Protein AF-A0ABD1TP23-F1 (afdb_monomer)

Foldseek 3Di:
DPPVLVVLLVVLVVVLCCLVDPVNVVLCVVVVCVVVSVVSNVLSVLVNVVSVCVVVDVPDPPSVVVSVVSVVVSVVVVVVVVVVVVVVVVVVVVVVPPVVPPPPD

InterPro domains:
  IPR041118 Disease resistance, N-terminal [PF18052] (11-96)

Radius of gyration: 19.43 Å; Cα contacts (8 Å, |Δi|>4): 35; chains: 1; bounding box: 52×22×59 Å

Structure (mmCIF, N/CA/C/O backbone):
data_AF-A0ABD1TP23-F1
#
_entry.id   AF-A0ABD1TP23-F1
#
loop_
_atom_site.group_PDB
_atom_site.id
_atom_site.type_symbol
_atom_site.label_atom_id
_atom_site.label_alt_id
_atom_site.label_comp_id
_atom_site.label_asym_id
_atom_site.label_entity_id
_atom_site.label_seq_id
_atom_site.pdbx_PDB_ins_code
_atom_site.Cartn_x
_atom_site.Cartn_y
_atom_site.Cartn_z
_atom_site.occupancy
_atom_site.B_iso_or_equiv
_atom_site.auth_seq_id
_atom_site.auth_comp_id
_atom_site.auth_asym_id
_atom_site.auth_atom_id
_atom_site.pdbx_PDB_model_num
ATOM 1 N N . MET A 1 1 ? 22.578 5.677 -9.477 1.00 52.75 1 MET A N 1
ATOM 2 C CA . MET A 1 1 ? 21.844 5.606 -8.202 1.00 52.75 1 MET A CA 1
ATOM 3 C C . MET A 1 1 ? 21.237 6.975 -7.940 1.00 52.75 1 MET A C 1
ATOM 5 O O . MET A 1 1 ? 21.949 7.877 -7.508 1.00 52.75 1 MET A O 1
ATOM 9 N N . ALA A 1 2 ? 19.975 7.182 -8.324 1.00 55.75 2 ALA A N 1
ATOM 10 C CA . ALA A 1 2 ? 19.291 8.432 -8.023 1.00 55.75 2 ALA A CA 1
ATOM 11 C C . ALA A 1 2 ? 18.860 8.410 -6.550 1.00 55.75 2 ALA A C 1
ATOM 13 O O . ALA A 1 2 ? 18.227 7.463 -6.092 1.00 55.75 2 ALA A O 1
ATOM 14 N N . ILE A 1 3 ? 19.197 9.458 -5.797 1.00 58.38 3 ILE A N 1
ATOM 15 C CA . ILE A 1 3 ? 18.880 9.582 -4.361 1.00 58.38 3 ILE A CA 1
ATOM 16 C C . ILE A 1 3 ? 17.363 9.443 -4.109 1.00 58.38 3 ILE A C 1
ATOM 18 O O . ILE A 1 3 ? 16.949 8.923 -3.074 1.00 58.38 3 ILE A O 1
ATOM 22 N N . GLY A 1 4 ? 16.536 9.840 -5.084 1.00 58.34 4 GLY A N 1
ATOM 23 C CA . GLY A 1 4 ? 15.081 9.691 -5.033 1.00 58.34 4 GLY A CA 1
ATOM 24 C C . GLY A 1 4 ? 14.595 8.237 -5.020 1.00 58.34 4 GLY A C 1
ATOM 25 O O . GLY A 1 4 ? 13.660 7.930 -4.289 1.00 58.34 4 GLY A O 1
ATOM 26 N N . GLU A 1 5 ? 15.248 7.326 -5.748 1.00 60.31 5 GLU A N 1
ATOM 27 C CA . GLU A 1 5 ? 14.862 5.905 -5.789 1.00 60.31 5 GLU A CA 1
ATOM 28 C C . GLU A 1 5 ? 15.160 5.207 -4.455 1.00 60.31 5 GLU A C 1
ATOM 3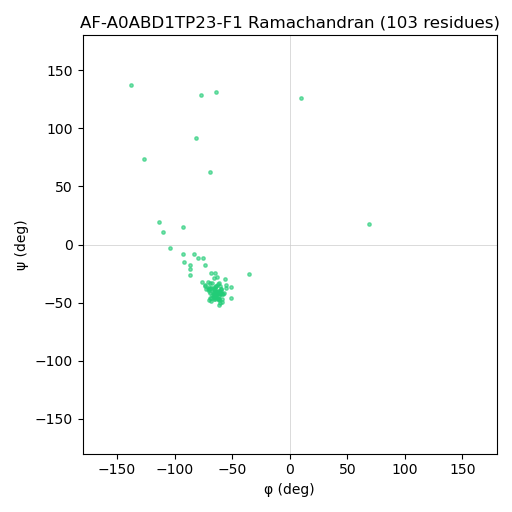0 O O . GLU A 1 5 ? 14.334 4.456 -3.940 1.00 60.31 5 GLU A O 1
ATOM 35 N N . VAL A 1 6 ? 16.297 5.526 -3.826 1.00 67.31 6 VAL A N 1
ATOM 36 C CA . VAL A 1 6 ? 16.667 4.980 -2.507 1.00 67.31 6 VAL A CA 1
ATOM 37 C C . VAL A 1 6 ? 15.692 5.454 -1.424 1.00 67.31 6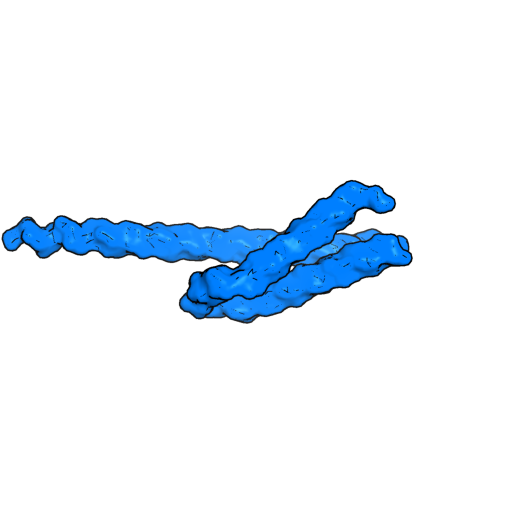 VAL A C 1
ATOM 39 O O . VAL A 1 6 ? 15.283 4.674 -0.561 1.00 67.31 6 VAL A O 1
ATOM 42 N N . PHE A 1 7 ? 15.274 6.722 -1.492 1.00 74.19 7 PHE A N 1
ATOM 43 C CA . PHE A 1 7 ? 14.293 7.282 -0.565 1.00 74.19 7 PHE A CA 1
ATOM 44 C C . PHE A 1 7 ? 12.914 6.625 -0.723 1.00 74.19 7 PHE A C 1
ATOM 46 O O . PHE A 1 7 ? 12.305 6.217 0.267 1.00 74.19 7 PHE A O 1
ATOM 53 N N . LEU A 1 8 ? 12.452 6.448 -1.966 1.00 72.56 8 LEU A N 1
ATOM 54 C CA . LEU A 1 8 ? 11.198 5.757 -2.283 1.00 72.56 8 LEU A CA 1
ATOM 55 C C . LEU A 1 8 ? 11.199 4.302 -1.798 1.00 72.56 8 LEU A C 1
ATOM 57 O O . LEU A 1 8 ? 10.223 3.857 -1.196 1.00 72.56 8 LEU A O 1
ATOM 61 N N . GLY A 1 9 ? 12.299 3.569 -1.984 1.00 75.12 9 GLY A N 1
ATOM 62 C CA . GLY A 1 9 ? 12.405 2.174 -1.546 1.00 75.12 9 GLY A CA 1
ATOM 63 C C . GLY A 1 9 ? 12.325 2.011 -0.026 1.00 75.12 9 GLY A C 1
ATOM 64 O O . GLY A 1 9 ? 11.643 1.107 0.477 1.00 75.12 9 GLY A O 1
ATOM 65 N N . ALA A 1 10 ? 12.976 2.913 0.714 1.00 80.12 10 ALA A N 1
ATOM 66 C CA . ALA A 1 10 ? 12.883 2.961 2.170 1.00 80.12 10 ALA A CA 1
ATOM 67 C C . ALA A 1 10 ? 11.457 3.311 2.624 1.00 80.12 10 ALA A C 1
ATOM 69 O O . ALA A 1 10 ? 10.897 2.626 3.479 1.00 80.12 10 ALA A O 1
ATOM 70 N N . PHE A 1 11 ? 10.836 4.314 1.999 1.00 79.62 11 PHE A N 1
ATOM 71 C CA . PHE A 1 11 ? 9.476 4.745 2.318 1.00 79.62 11 PHE A CA 1
ATOM 72 C C . PHE A 1 11 ? 8.434 3.636 2.091 1.00 79.62 11 PHE A C 1
ATOM 74 O O . PHE A 1 11 ? 7.643 3.335 2.984 1.00 79.62 11 PHE A O 1
ATOM 81 N N . VAL A 1 12 ? 8.489 2.947 0.946 1.00 80.56 12 VAL A N 1
ATOM 82 C CA . VAL A 1 12 ? 7.615 1.800 0.625 1.00 80.56 12 VAL A CA 1
ATOM 83 C C . VAL A 1 12 ? 7.785 0.663 1.633 1.00 80.56 12 VAL A C 1
ATOM 85 O O . VAL A 1 12 ? 6.809 0.022 2.025 1.00 80.56 12 VAL A O 1
ATOM 88 N N . THR A 1 13 ? 9.016 0.418 2.086 1.00 81.31 13 THR A N 1
ATOM 89 C CA . THR A 1 13 ? 9.295 -0.609 3.099 1.00 81.31 13 THR A CA 1
ATOM 90 C C . THR A 1 13 ? 8.667 -0.240 4.445 1.00 81.31 13 THR A C 1
ATOM 92 O O . THR A 1 13 ? 7.966 -1.067 5.022 1.00 81.31 13 THR A O 1
ATOM 95 N N . VAL A 1 14 ? 8.809 1.013 4.887 1.00 83.50 14 VAL A N 1
ATOM 96 C CA . VAL A 1 14 ? 8.173 1.513 6.119 1.00 83.50 14 VAL A CA 1
ATOM 97 C C . VAL A 1 14 ? 6.643 1.416 6.046 1.00 83.50 14 VAL A C 1
ATOM 99 O O . VAL A 1 14 ? 5.998 1.019 7.019 1.00 83.50 14 VAL A O 1
ATOM 102 N N . LEU A 1 15 ? 6.041 1.732 4.893 1.00 81.00 15 LEU A N 1
ATOM 103 C CA . LEU A 1 15 ? 4.595 1.590 4.692 1.00 81.00 15 LEU A CA 1
ATOM 104 C C . LEU A 1 15 ? 4.143 0.128 4.776 1.00 81.00 15 LEU A C 1
ATOM 106 O O . LEU A 1 15 ? 3.147 -0.165 5.438 1.00 81.00 15 LEU A O 1
ATOM 110 N N . LEU A 1 16 ? 4.883 -0.802 4.163 1.00 80.81 16 LEU A N 1
ATOM 111 C CA . LEU A 1 16 ? 4.599 -2.237 4.258 1.00 80.81 16 LEU A CA 1
ATOM 112 C C . LEU A 1 16 ? 4.666 -2.745 5.700 1.00 80.81 16 LEU A C 1
ATOM 114 O O . LEU A 1 16 ? 3.802 -3.521 6.109 1.00 80.81 16 LEU A O 1
ATOM 118 N N . GLU A 1 17 ? 5.656 -2.301 6.474 1.00 83.88 17 GLU A N 1
ATOM 119 C CA . GLU A 1 17 ? 5.790 -2.661 7.888 1.00 83.88 17 GLU A CA 1
ATOM 120 C C . GLU A 1 17 ? 4.634 -2.110 8.726 1.00 83.88 17 GLU A C 1
ATOM 122 O O . GLU A 1 17 ? 4.063 -2.836 9.541 1.00 83.88 17 GLU A O 1
ATOM 127 N N . ARG A 1 18 ? 4.219 -0.861 8.476 1.00 79.81 18 ARG A N 1
ATOM 128 C CA . ARG A 1 18 ? 3.033 -0.276 9.115 1.00 79.81 18 ARG A CA 1
ATOM 129 C C . ARG A 1 18 ? 1.762 -1.051 8.778 1.00 79.81 18 ARG A C 1
ATOM 131 O O . ARG A 1 18 ? 1.021 -1.405 9.689 1.00 79.81 18 ARG A O 1
ATOM 138 N N . LEU A 1 19 ? 1.530 -1.374 7.507 1.00 77.25 19 LEU A N 1
ATOM 139 C CA . LEU A 1 19 ? 0.354 -2.132 7.054 1.00 77.25 19 LEU A CA 1
ATOM 140 C C . LEU A 1 19 ? 0.338 -3.576 7.572 1.00 77.25 19 LEU A C 1
ATOM 142 O O . LEU A 1 19 ? -0.727 -4.159 7.761 1.00 77.25 19 LEU A O 1
ATOM 146 N N . ALA A 1 20 ? 1.513 -4.160 7.815 1.00 78.25 20 ALA A N 1
ATOM 147 C CA . ALA A 1 20 ? 1.658 -5.468 8.445 1.00 78.25 20 ALA A CA 1
ATOM 148 C C . ALA A 1 20 ? 1.603 -5.411 9.984 1.00 78.25 20 ALA A C 1
ATOM 150 O O . ALA A 1 20 ? 1.558 -6.464 10.631 1.00 78.25 20 ALA A O 1
ATOM 151 N N . SER A 1 21 ? 1.603 -4.214 10.582 1.00 82.38 21 SER A N 1
ATOM 152 C CA . SER A 1 21 ? 1.581 -4.055 12.032 1.00 82.38 21 SER A CA 1
ATOM 153 C C . SER A 1 21 ? 0.281 -4.597 12.615 1.00 82.38 21 SER A C 1
ATOM 155 O O . SER A 1 21 ? -0.826 -4.272 12.178 1.00 82.38 21 SER A O 1
ATOM 157 N N . ARG A 1 22 ? 0.419 -5.414 13.665 1.00 74.31 22 ARG A N 1
ATOM 158 C CA . ARG A 1 22 ? -0.726 -5.970 14.396 1.00 74.31 22 ARG A CA 1
ATOM 159 C C . ARG A 1 22 ? -1.561 -4.891 15.068 1.00 74.31 22 ARG A C 1
ATOM 161 O O . ARG A 1 22 ? -2.745 -5.122 15.275 1.00 74.31 22 ARG A O 1
ATOM 168 N N . GLU A 1 23 ? -0.965 -3.762 15.436 1.00 73.00 23 GLU A N 1
ATOM 169 C CA . GLU A 1 23 ? -1.694 -2.641 16.035 1.00 73.00 23 GLU A CA 1
ATOM 170 C C . GLU A 1 23 ? -2.623 -2.003 15.010 1.00 73.00 23 GLU A C 1
ATOM 172 O O . GLU A 1 23 ? -3.818 -1.886 15.263 1.00 73.00 23 GLU A O 1
ATOM 177 N N . LEU A 1 24 ? -2.099 -1.721 13.815 1.00 74.25 24 LEU A N 1
ATOM 178 C CA . LEU A 1 24 ? -2.877 -1.183 12.704 1.00 74.25 24 LEU A CA 1
ATOM 179 C C . LEU A 1 24 ? -3.995 -2.170 12.324 1.00 74.25 24 LEU A C 1
ATOM 181 O O . LEU A 1 24 ? -5.169 -1.825 12.366 1.00 74.25 24 LEU A O 1
ATOM 185 N N . LEU A 1 25 ? -3.666 -3.448 12.117 1.00 73.94 25 LEU A N 1
ATOM 186 C CA . LEU A 1 25 ? -4.649 -4.508 11.848 1.00 73.94 25 LEU A CA 1
ATOM 187 C C . LEU A 1 25 ? -5.739 -4.635 12.924 1.00 73.94 25 LEU A C 1
ATOM 189 O O . LEU A 1 25 ? -6.887 -4.917 12.594 1.00 73.94 25 LEU A O 1
ATOM 193 N N . LYS A 1 26 ? -5.410 -4.462 14.210 1.00 74.19 26 LYS A N 1
ATOM 194 C CA . LYS A 1 26 ? -6.402 -4.498 15.298 1.00 74.19 26 LYS A CA 1
ATOM 195 C C . LYS A 1 26 ? -7.351 -3.303 15.250 1.00 74.19 26 LYS A C 1
ATOM 197 O O . LYS A 1 26 ? -8.529 -3.484 15.538 1.00 74.19 26 LYS A O 1
ATOM 202 N N . PHE A 1 27 ? -6.844 -2.128 14.886 1.00 68.38 27 PHE A N 1
ATOM 203 C CA . PHE A 1 27 ? -7.638 -0.909 14.741 1.00 68.38 27 PHE A CA 1
ATOM 204 C C . PHE A 1 27 ? -8.520 -0.921 13.492 1.00 68.38 27 PHE A C 1
ATOM 206 O O . PHE A 1 27 ? -9.645 -0.448 13.548 1.00 68.38 27 PHE A O 1
ATOM 213 N N . LEU A 1 28 ? -8.047 -1.502 12.388 1.00 70.25 28 LEU A N 1
ATOM 214 C CA . LEU A 1 28 ? -8.780 -1.505 11.118 1.00 70.25 28 LEU A CA 1
ATOM 215 C C . LEU A 1 28 ? -9.777 -2.654 10.966 1.00 70.25 28 LEU A C 1
ATOM 217 O O . LEU A 1 28 ? -10.706 -2.558 10.167 1.00 70.25 28 LEU A O 1
ATOM 221 N N . ARG A 1 29 ? -9.599 -3.741 11.726 1.00 70.56 29 ARG A N 1
ATOM 222 C CA . ARG A 1 29 ? -10.520 -4.885 11.741 1.00 70.56 29 ARG A CA 1
ATOM 223 C C . ARG A 1 29 ? -11.991 -4.482 11.958 1.00 70.56 29 ARG A C 1
ATOM 225 O O . ARG A 1 29 ? -12.829 -4.991 11.218 1.00 70.56 29 ARG A O 1
ATOM 232 N N . PRO A 1 30 ? -12.347 -3.603 12.918 1.00 71.00 30 PRO A N 1
ATOM 233 C CA . PRO A 1 30 ? -13.733 -3.157 13.076 1.00 71.00 30 PRO A CA 1
ATOM 234 C C . PRO A 1 30 ? -14.247 -2.275 11.922 1.00 71.00 30 PRO A C 1
ATOM 236 O O . PRO A 1 30 ? -15.449 -2.290 11.677 1.00 71.00 30 PRO A O 1
ATOM 239 N N . LEU A 1 31 ? -13.376 -1.586 11.169 1.00 68.12 31 LEU A N 1
ATOM 240 C CA . LEU A 1 31 ? -13.772 -0.769 10.006 1.00 68.12 31 LEU A CA 1
ATOM 241 C C . LEU A 1 31 ? -14.131 -1.599 8.760 1.00 68.12 31 LEU A C 1
ATOM 243 O O . LEU A 1 31 ? -14.621 -1.045 7.778 1.00 68.12 31 LEU A O 1
ATOM 247 N N . GLY A 1 32 ? -13.848 -2.908 8.741 1.00 73.06 32 GLY A N 1
ATOM 248 C CA . GLY A 1 32 ? -14.137 -3.766 7.584 1.00 73.06 32 GLY A CA 1
ATOM 249 C C . GLY A 1 32 ? -13.270 -3.485 6.347 1.00 73.06 32 GLY A C 1
ATOM 250 O O . GLY A 1 32 ? -13.603 -3.906 5.241 1.00 73.06 32 GLY A O 1
ATOM 251 N N . ILE A 1 33 ? -12.140 -2.799 6.515 1.00 73.62 33 ILE A N 1
ATOM 252 C CA . ILE A 1 33 ? -11.2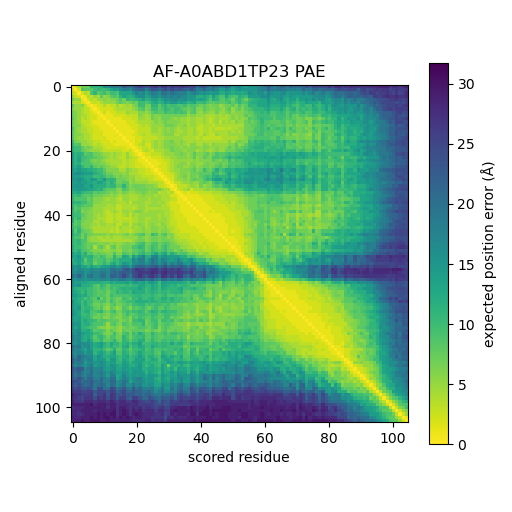42 -2.393 5.420 1.00 73.62 33 ILE A CA 1
ATOM 253 C C . ILE A 1 33 ? -10.114 -3.399 5.135 1.00 73.62 33 ILE A C 1
ATOM 255 O O . ILE A 1 33 ? -9.169 -3.092 4.412 1.00 73.62 33 ILE A O 1
ATOM 259 N N . ASP A 1 34 ? -10.217 -4.633 5.640 1.00 75.38 34 ASP A N 1
ATOM 260 C CA . ASP A 1 34 ? -9.276 -5.733 5.363 1.00 75.38 34 ASP A CA 1
ATOM 261 C C . ASP A 1 34 ? -9.032 -5.946 3.854 1.00 75.38 34 ASP A C 1
ATOM 263 O O . ASP A 1 34 ? -7.911 -6.235 3.423 1.00 75.38 34 ASP A O 1
ATOM 267 N N . ALA A 1 35 ? -10.070 -5.772 3.029 1.00 80.06 35 ALA A N 1
ATOM 268 C CA . ALA A 1 35 ? -9.959 -5.874 1.575 1.00 80.06 35 ALA A CA 1
ATOM 269 C C . ALA A 1 35 ? -9.078 -4.761 0.977 1.00 80.06 35 ALA A C 1
ATOM 271 O O . ALA A 1 35 ? -8.232 -5.045 0.124 1.00 80.06 35 ALA A O 1
ATOM 272 N N . GLN A 1 36 ? -9.233 -3.522 1.456 1.00 78.50 36 GLN A N 1
ATOM 273 C CA . GLN A 1 36 ? -8.402 -2.386 1.044 1.00 78.50 36 GLN A CA 1
ATOM 274 C C . GLN A 1 36 ? -6.961 -2.566 1.526 1.00 78.50 36 GLN A C 1
ATOM 276 O O . GLN A 1 36 ? -6.031 -2.454 0.733 1.00 78.50 36 GLN A O 1
ATOM 281 N N . LEU A 1 37 ? -6.765 -3.006 2.771 1.00 77.38 37 LEU A N 1
ATOM 282 C CA . LEU A 1 37 ? -5.440 -3.288 3.319 1.00 77.38 37 LEU A CA 1
ATOM 283 C C . LEU A 1 37 ? -4.671 -4.322 2.481 1.00 77.38 37 LEU A C 1
ATOM 285 O O . LEU A 1 37 ? -3.477 -4.177 2.200 1.00 77.38 37 LEU A O 1
ATOM 289 N N . LYS A 1 38 ? -5.367 -5.375 2.036 1.00 81.44 38 LYS A N 1
ATOM 290 C CA . LYS A 1 38 ? -4.794 -6.401 1.161 1.00 81.44 38 LYS A CA 1
ATOM 291 C C . LYS A 1 38 ? -4.446 -5.848 -0.225 1.00 81.44 38 LYS A C 1
ATOM 293 O O . LYS A 1 38 ? -3.415 -6.250 -0.772 1.00 81.44 38 LYS A O 1
ATOM 298 N N . LYS A 1 39 ? -5.267 -4.941 -0.773 1.00 83.38 39 LYS A N 1
ATOM 299 C CA . LYS A 1 39 ? -4.996 -4.216 -2.028 1.00 83.38 39 LYS A CA 1
ATOM 300 C C . LYS A 1 39 ? -3.726 -3.373 -1.881 1.00 83.38 39 LYS A C 1
ATOM 302 O O . LYS A 1 39 ? -2.784 -3.593 -2.634 1.00 83.38 39 LYS A O 1
ATOM 307 N N . TRP A 1 40 ? -3.633 -2.541 -0.845 1.00 82.75 40 TRP A N 1
ATOM 308 C CA . TRP A 1 40 ? -2.478 -1.674 -0.584 1.00 82.75 40 TRP A CA 1
ATOM 309 C C . TRP A 1 40 ? -1.176 -2.445 -0.412 1.00 82.75 40 TRP A C 1
ATOM 311 O O . TRP A 1 40 ? -0.153 -2.094 -1.000 1.00 82.75 40 TRP A O 1
ATOM 321 N N . ARG A 1 41 ? -1.212 -3.561 0.327 1.00 82.12 41 ARG A N 1
ATOM 322 C CA . ARG A 1 41 ? -0.040 -4.433 0.473 1.00 82.12 41 ARG A CA 1
ATOM 323 C C . ARG A 1 41 ? 0.430 -4.978 -0.876 1.00 82.12 41 ARG A C 1
ATOM 325 O O . ARG A 1 41 ? 1.630 -5.118 -1.094 1.00 82.12 41 ARG A O 1
ATOM 332 N N . ARG A 1 42 ? -0.503 -5.312 -1.773 1.00 84.81 42 ARG A N 1
ATOM 333 C CA . ARG A 1 42 ? -0.179 -5.806 -3.115 1.00 84.81 42 ARG A CA 1
ATOM 334 C C . ARG A 1 42 ? 0.441 -4.707 -3.972 1.00 84.81 42 ARG A C 1
ATOM 336 O O . ARG A 1 42 ? 1.476 -4.964 -4.578 1.00 84.81 42 ARG A O 1
ATOM 343 N N . THR A 1 43 ? -0.143 -3.512 -3.961 1.00 83.00 43 THR A N 1
ATOM 344 C CA . THR A 1 43 ? 0.370 -2.342 -4.682 1.00 83.00 43 THR A CA 1
ATOM 345 C C . THR A 1 43 ? 1.788 -1.998 -4.228 1.00 83.00 43 THR A C 1
ATOM 347 O O . THR A 1 43 ? 2.695 -1.938 -5.047 1.00 83.00 43 THR A O 1
ATOM 350 N N . LEU A 1 44 ? 2.043 -1.912 -2.919 1.00 82.69 44 LEU A N 1
ATOM 351 C CA . LEU A 1 44 ? 3.384 -1.619 -2.394 1.00 82.69 44 LEU A CA 1
ATOM 352 C C . LEU A 1 44 ? 4.421 -2.701 -2.716 1.00 82.69 44 LEU A C 1
ATOM 354 O O . LEU A 1 44 ? 5.582 -2.385 -2.974 1.00 82.69 44 LEU A O 1
ATOM 358 N N . LEU A 1 45 ? 4.028 -3.980 -2.724 1.00 82.81 45 LEU A N 1
ATOM 359 C CA . LEU A 1 45 ? 4.915 -5.062 -3.166 1.00 82.81 45 LEU A CA 1
ATOM 360 C C . LEU A 1 45 ? 5.251 -4.945 -4.656 1.00 82.81 45 LEU A C 1
ATOM 362 O O . LEU A 1 45 ? 6.394 -5.195 -5.036 1.00 82.81 45 LEU A O 1
ATOM 366 N N . MET A 1 46 ? 4.280 -4.549 -5.481 1.00 80.88 46 MET A N 1
ATOM 367 C CA . MET A 1 46 ? 4.490 -4.301 -6.905 1.00 80.88 46 MET A CA 1
ATOM 368 C C . MET A 1 46 ? 5.422 -3.105 -7.120 1.00 80.88 46 MET A C 1
ATOM 370 O O . MET A 1 46 ? 6.383 -3.228 -7.872 1.00 80.88 46 MET A O 1
ATOM 374 N N . ILE A 1 47 ? 5.237 -2.016 -6.368 1.00 75.88 47 ILE A N 1
ATOM 375 C CA . ILE A 1 47 ? 6.128 -0.847 -6.380 1.00 75.88 47 ILE A CA 1
ATOM 376 C C . ILE A 1 47 ? 7.552 -1.252 -5.988 1.00 75.88 47 ILE A C 1
ATOM 378 O O . ILE A 1 47 ? 8.494 -0.920 -6.697 1.00 75.88 47 ILE A O 1
ATOM 382 N N . LYS A 1 48 ? 7.734 -2.029 -4.912 1.00 76.06 48 LYS A N 1
ATOM 383 C CA . LYS A 1 48 ? 9.061 -2.514 -4.496 1.00 76.06 48 LYS A CA 1
ATOM 384 C C . LYS A 1 48 ? 9.734 -3.368 -5.577 1.00 76.06 48 LYS A C 1
ATOM 386 O O . LYS A 1 48 ? 10.942 -3.247 -5.784 1.00 76.06 48 LYS A O 1
ATOM 391 N N . ALA A 1 49 ? 8.962 -4.218 -6.256 1.00 77.94 49 ALA A N 1
ATOM 392 C CA . ALA A 1 49 ? 9.454 -5.034 -7.359 1.00 77.94 49 ALA A CA 1
ATOM 393 C C . ALA A 1 49 ? 9.872 -4.168 -8.556 1.00 77.94 49 ALA A C 1
ATOM 395 O O . ALA A 1 49 ? 10.978 -4.346 -9.053 1.00 77.94 49 ALA A O 1
ATOM 396 N N . VAL A 1 50 ? 9.048 -3.194 -8.959 1.00 74.00 50 VAL A N 1
ATOM 397 C CA . VAL A 1 50 ? 9.364 -2.260 -10.054 1.00 74.00 50 VAL A CA 1
ATOM 398 C C . VAL A 1 50 ? 10.559 -1.377 -9.708 1.00 74.00 50 VAL A C 1
ATOM 400 O O . VAL A 1 50 ? 11.399 -1.165 -10.568 1.00 74.00 50 VAL A O 1
ATOM 403 N N . LEU A 1 51 ? 10.699 -0.918 -8.462 1.00 72.94 51 LEU A N 1
ATOM 404 C CA . LEU A 1 51 ? 11.850 -0.120 -8.024 1.00 72.94 51 LEU A CA 1
ATOM 405 C C . LEU A 1 51 ? 13.158 -0.921 -8.097 1.00 72.94 51 LEU A C 1
ATOM 407 O O . LEU A 1 51 ? 14.183 -0.415 -8.539 1.00 72.94 51 LEU A O 1
ATOM 411 N N . THR A 1 52 ? 13.099 -2.196 -7.706 1.00 70.56 52 THR A N 1
ATOM 412 C CA . THR A 1 52 ? 14.241 -3.120 -7.786 1.00 70.56 52 THR A CA 1
ATOM 413 C C . THR A 1 52 ? 14.566 -3.473 -9.242 1.00 70.56 52 THR A C 1
ATOM 415 O O . THR A 1 52 ? 15.733 -3.618 -9.606 1.00 70.56 52 THR A O 1
ATOM 418 N N . ASP A 1 53 ? 13.544 -3.607 -10.093 1.00 71.31 53 ASP A N 1
ATOM 419 C CA . ASP A 1 53 ? 13.718 -3.883 -11.520 1.00 71.31 53 ASP A CA 1
ATOM 420 C C . ASP A 1 53 ? 14.225 -2.647 -12.278 1.00 71.31 53 ASP A C 1
ATOM 422 O O . ASP A 1 53 ? 15.065 -2.804 -13.153 1.00 71.31 53 ASP A O 1
ATOM 426 N N . ALA A 1 54 ? 13.804 -1.435 -11.894 1.00 69.25 54 ALA A N 1
ATOM 427 C CA . ALA A 1 54 ? 14.266 -0.152 -12.435 1.00 69.25 54 ALA A CA 1
ATOM 428 C C . ALA A 1 54 ? 15.724 0.172 -12.053 1.00 69.25 54 ALA A C 1
ATOM 430 O O . ALA A 1 54 ? 16.459 0.767 -12.842 1.00 69.25 54 ALA A O 1
ATOM 431 N N . GLU A 1 55 ? 16.168 -0.256 -10.866 1.00 62.09 55 GLU A N 1
ATOM 432 C CA . GLU A 1 55 ? 17.573 -0.151 -10.459 1.00 62.09 55 GLU A CA 1
ATOM 433 C C . GLU A 1 55 ? 18.468 -1.117 -11.260 1.00 62.09 55 GLU A C 1
ATOM 435 O O . GLU A 1 55 ? 19.577 -0.758 -11.660 1.00 62.09 55 GLU A O 1
ATOM 440 N N . ASN A 1 56 ? 17.980 -2.333 -11.539 1.00 60.28 56 ASN A N 1
ATOM 441 C CA . ASN A 1 56 ? 18.740 -3.369 -12.251 1.00 60.28 56 ASN A CA 1
ATOM 442 C C . ASN A 1 56 ? 18.638 -3.297 -13.779 1.00 60.28 56 ASN A C 1
ATOM 444 O O . ASN A 1 56 ? 19.522 -3.780 -14.492 1.00 60.28 56 ASN A O 1
ATOM 448 N N . LYS A 1 57 ? 17.553 -2.741 -14.305 1.00 58.50 57 LYS A N 1
ATOM 449 C CA . LYS A 1 57 ? 17.291 -2.582 -15.729 1.00 58.50 57 LYS A CA 1
ATOM 450 C C . LYS A 1 57 ? 16.709 -1.199 -15.927 1.00 58.50 57 LYS A C 1
ATOM 452 O O . LYS A 1 57 ? 15.849 -0.754 -15.192 1.00 58.50 57 LYS A O 1
ATOM 457 N N . GLN A 1 58 ? 17.173 -0.519 -16.963 1.00 50.97 58 GLN A N 1
ATOM 458 C CA . GLN A 1 58 ? 16.673 0.778 -17.402 1.00 50.97 58 GLN A CA 1
ATOM 459 C C . GLN A 1 58 ? 15.249 0.630 -17.980 1.00 50.97 58 GLN A C 1
ATOM 461 O O . GLN A 1 58 ? 15.010 0.814 -19.176 1.00 50.97 58 GLN A O 1
ATOM 466 N N . THR A 1 59 ? 14.299 0.196 -17.157 1.00 54.12 59 THR A N 1
ATOM 467 C CA . THR A 1 59 ? 12.953 -0.182 -17.565 1.00 54.12 59 THR A CA 1
ATOM 468 C C . THR A 1 59 ? 12.131 1.094 -17.701 1.00 54.12 59 THR A C 1
ATOM 470 O O . THR A 1 59 ? 11.606 1.658 -16.752 1.00 54.12 59 THR A O 1
ATOM 473 N N . ARG A 1 60 ? 12.162 1.588 -18.941 1.00 59.81 60 ARG A N 1
ATOM 474 C CA . ARG A 1 60 ? 11.266 2.508 -19.650 1.00 59.81 60 ARG A CA 1
ATOM 475 C C . ARG A 1 60 ? 10.189 3.221 -18.805 1.00 59.81 60 ARG A C 1
ATOM 477 O O . ARG A 1 60 ? 9.314 2.600 -18.215 1.00 59.81 60 ARG A O 1
ATOM 484 N N . ASN A 1 61 ? 10.199 4.549 -18.935 1.00 62.91 61 ASN A N 1
ATOM 485 C CA . ASN A 1 61 ? 9.319 5.583 -18.362 1.00 62.91 61 ASN A CA 1
ATOM 486 C C . ASN A 1 61 ? 7.816 5.235 -18.194 1.00 62.91 61 ASN A C 1
ATOM 488 O O . ASN A 1 61 ? 7.156 5.821 -17.348 1.00 62.91 61 ASN A O 1
ATOM 492 N N . GLU A 1 62 ? 7.257 4.307 -18.977 1.00 67.81 62 GLU A N 1
ATOM 493 C CA . GLU A 1 62 ? 5.852 3.878 -18.858 1.00 67.81 62 GLU A CA 1
ATOM 494 C C . GLU A 1 62 ? 5.566 3.064 -17.599 1.00 67.81 62 GLU A C 1
ATOM 496 O O . GLU A 1 62 ? 4.636 3.405 -16.877 1.00 67.81 62 GLU A O 1
ATOM 501 N N . ALA A 1 63 ? 6.388 2.054 -17.291 1.00 70.81 63 ALA A N 1
ATOM 502 C CA . ALA A 1 63 ? 6.235 1.294 -16.049 1.00 70.81 63 ALA A CA 1
ATOM 503 C C . ALA A 1 63 ? 6.406 2.222 -14.842 1.00 70.81 63 ALA A C 1
ATOM 505 O O . ALA A 1 63 ? 5.733 2.064 -13.826 1.00 70.81 63 ALA A O 1
ATOM 506 N N . VAL A 1 64 ? 7.274 3.236 -14.997 1.00 71.38 64 VAL A N 1
ATOM 507 C CA . VAL A 1 64 ? 7.488 4.267 -13.985 1.00 71.38 64 VAL A CA 1
ATOM 508 C C . VAL A 1 64 ? 6.234 5.116 -13.750 1.00 71.38 64 VAL A C 1
ATOM 510 O O . VAL A 1 64 ? 5.856 5.434 -12.626 1.00 71.38 64 VAL A O 1
ATOM 513 N N . LYS A 1 65 ? 5.564 5.472 -14.841 1.00 73.25 65 LYS A N 1
ATOM 514 C CA . LYS A 1 65 ? 4.362 6.297 -14.822 1.00 73.25 65 LYS A CA 1
ATOM 515 C C . LYS A 1 65 ? 3.152 5.550 -14.258 1.00 73.25 65 LYS A C 1
ATOM 517 O O . LYS A 1 65 ? 2.377 6.146 -13.520 1.00 73.25 65 LYS A O 1
ATOM 522 N N . GLU A 1 66 ? 3.014 4.265 -14.574 1.00 74.94 66 GLU A N 1
ATOM 523 C CA . GLU A 1 66 ? 1.942 3.416 -14.045 1.00 74.94 66 GLU A CA 1
ATOM 524 C C . GLU A 1 66 ? 2.071 3.235 -12.523 1.00 74.94 66 GLU A C 1
ATOM 526 O O . GLU A 1 66 ? 1.088 3.415 -11.810 1.00 74.94 66 GLU A O 1
ATOM 531 N N . TRP A 1 67 ? 3.282 3.010 -11.988 1.00 77.31 67 TRP A N 1
ATOM 532 C CA . TRP A 1 67 ? 3.438 2.896 -10.529 1.00 77.31 67 TRP A CA 1
ATOM 533 C C . TRP A 1 67 ? 3.254 4.221 -9.789 1.00 77.31 67 TRP A C 1
ATOM 535 O O . TRP A 1 67 ? 2.800 4.208 -8.647 1.00 77.31 67 TRP A O 1
ATOM 545 N N . LEU A 1 68 ? 3.614 5.359 -10.398 1.00 75.12 68 LEU A N 1
ATOM 546 C CA . LEU A 1 68 ? 3.340 6.670 -9.803 1.00 75.12 68 LEU A CA 1
ATOM 547 C C . LEU A 1 68 ? 1.834 6.891 -9.651 1.00 75.12 68 LEU A C 1
ATOM 549 O O . LEU A 1 68 ? 1.406 7.380 -8.611 1.00 75.12 68 LEU A O 1
ATOM 553 N N . ASN A 1 69 ? 1.050 6.463 -10.643 1.00 81.12 69 ASN A N 1
ATOM 554 C CA . ASN A 1 69 ? -0.407 6.510 -10.582 1.00 81.12 69 ASN A CA 1
ATOM 555 C C . ASN A 1 69 ? -0.956 5.591 -9.475 1.00 81.12 69 ASN A C 1
ATOM 557 O O . ASN A 1 69 ? -1.774 6.012 -8.668 1.00 81.12 69 ASN A O 1
ATOM 561 N N . ASP A 1 70 ? -0.446 4.361 -9.372 1.00 80.06 70 ASP A N 1
ATOM 562 C CA . ASP A 1 70 ? -0.820 3.426 -8.300 1.00 80.06 70 ASP A CA 1
ATOM 563 C C . ASP A 1 70 ? -0.447 3.937 -6.892 1.00 80.06 70 ASP A C 1
ATOM 565 O O . ASP A 1 70 ? -1.133 3.642 -5.908 1.00 80.06 70 ASP A O 1
ATOM 569 N N . LEU A 1 71 ? 0.664 4.673 -6.771 1.00 80.06 71 LEU A N 1
ATOM 570 C CA . LEU A 1 71 ? 1.086 5.292 -5.514 1.00 80.06 71 LEU A CA 1
ATOM 571 C C . LEU A 1 71 ? 0.201 6.489 -5.150 1.00 80.06 71 LEU A C 1
ATOM 573 O O . LEU A 1 71 ? -0.093 6.682 -3.972 1.00 80.06 71 LEU A O 1
ATOM 577 N N . GLU A 1 72 ? -0.213 7.276 -6.140 1.00 81.00 72 GLU A N 1
ATOM 578 C CA . GLU A 1 72 ? -1.160 8.378 -5.968 1.00 81.00 72 GLU A CA 1
ATOM 579 C C . GLU A 1 72 ? -2.523 7.854 -5.490 1.00 81.00 72 GLU A C 1
ATOM 581 O O . GLU A 1 72 ? -3.026 8.313 -4.465 1.00 81.00 72 GLU A O 1
ATOM 586 N N . ASP A 1 73 ? -3.045 6.800 -6.122 1.00 83.75 73 ASP A N 1
ATOM 587 C CA . ASP A 1 73 ? -4.271 6.119 -5.684 1.00 83.75 73 ASP A CA 1
ATOM 588 C C . ASP A 1 73 ? -4.153 5.595 -4.242 1.00 83.75 73 ASP A C 1
ATOM 590 O O . ASP A 1 73 ? -5.072 5.735 -3.433 1.00 83.75 73 ASP A O 1
ATOM 594 N N . LEU A 1 74 ? -3.003 5.010 -3.890 1.00 79.44 74 LEU A N 1
ATOM 595 C CA . LEU A 1 74 ? -2.740 4.543 -2.529 1.00 79.44 74 LEU A CA 1
ATOM 596 C C . LEU A 1 74 ? -2.698 5.696 -1.514 1.00 79.44 74 LEU A C 1
ATOM 598 O O . LEU A 1 74 ? -3.116 5.509 -0.372 1.00 79.44 74 LEU A O 1
ATOM 602 N N . ALA A 1 75 ? -2.178 6.862 -1.898 1.00 77.94 75 ALA A N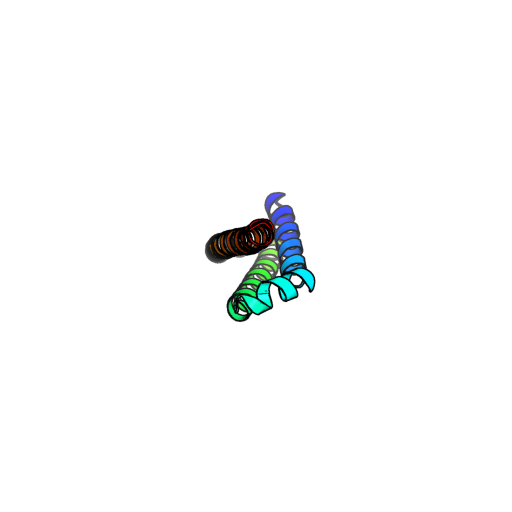 1
ATOM 603 C CA . ALA A 1 75 ? -2.126 8.026 -1.022 1.00 77.94 75 ALA A CA 1
ATOM 604 C C . ALA A 1 75 ? -3.536 8.531 -0.691 1.00 77.94 75 ALA A C 1
ATOM 606 O O . ALA A 1 75 ? -3.817 8.767 0.481 1.00 77.94 75 ALA A O 1
ATOM 607 N N . TYR A 1 76 ? -4.429 8.603 -1.684 1.00 81.12 76 TYR A N 1
ATOM 608 C CA . TYR A 1 76 ? -5.838 8.954 -1.470 1.00 81.12 76 TYR A CA 1
ATOM 609 C C . TYR A 1 76 ? -6.562 7.938 -0.582 1.00 81.12 76 TYR A C 1
ATOM 611 O O . TYR A 1 76 ? -7.226 8.313 0.381 1.00 81.12 76 TYR A O 1
ATOM 619 N N . ASP A 1 77 ? -6.370 6.646 -0.847 1.00 76.75 77 ASP A N 1
ATOM 620 C CA . ASP A 1 77 ? -6.956 5.573 -0.044 1.00 76.75 77 ASP A CA 1
ATOM 621 C C . ASP A 1 77 ? -6.485 5.619 1.439 1.00 76.75 77 ASP A C 1
ATOM 623 O O . ASP A 1 77 ? -7.242 5.285 2.357 1.00 76.75 77 ASP A O 1
ATOM 627 N N . LEU A 1 78 ? -5.227 6.009 1.691 1.00 76.62 78 LEU A N 1
ATOM 628 C CA . LEU A 1 78 ? -4.678 6.176 3.044 1.00 76.62 78 LEU A CA 1
ATOM 629 C C . LEU A 1 78 ? -5.159 7.464 3.730 1.00 76.62 78 LEU A C 1
ATOM 631 O O . LEU A 1 78 ? -5.305 7.457 4.952 1.00 76.62 78 LEU A O 1
ATOM 635 N N . ASP A 1 79 ? -5.400 8.540 2.984 1.00 76.44 79 ASP A N 1
ATOM 63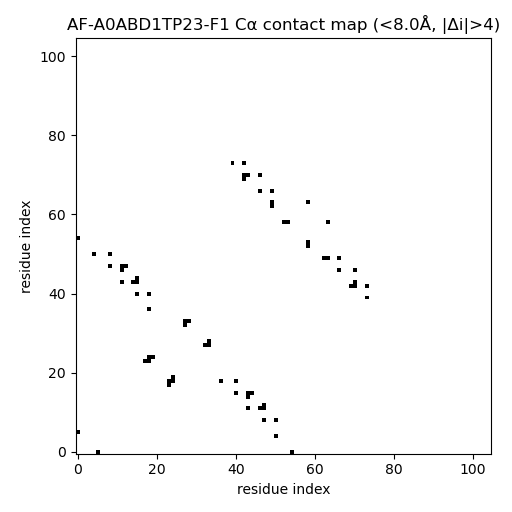6 C CA . ASP A 1 79 ? -5.954 9.796 3.510 1.00 76.44 79 ASP A CA 1
ATOM 637 C C . ASP A 1 79 ? -7.391 9.576 4.016 1.00 76.44 79 ASP A C 1
ATOM 639 O O . ASP A 1 79 ? -7.688 9.825 5.186 1.00 76.44 79 ASP A O 1
ATOM 643 N N . ASP A 1 80 ? -8.222 8.905 3.208 1.00 79.00 80 ASP A N 1
ATOM 644 C CA . ASP A 1 80 ? -9.569 8.448 3.586 1.00 79.00 80 ASP A CA 1
ATOM 645 C C . ASP A 1 80 ? -9.556 7.564 4.846 1.00 79.00 80 ASP A C 1
ATOM 647 O O . ASP A 1 80 ? -10.488 7.569 5.662 1.00 79.00 80 ASP A O 1
ATOM 651 N N . LEU A 1 81 ? -8.501 6.760 5.013 1.00 72.94 81 LEU A N 1
ATOM 652 C CA . LEU A 1 81 ? -8.322 5.946 6.206 1.00 72.94 81 LEU A CA 1
ATOM 653 C C . LEU A 1 81 ? -8.012 6.796 7.441 1.00 72.94 81 LEU A C 1
ATOM 655 O O . LEU A 1 81 ? -8.576 6.549 8.509 1.00 72.94 81 LEU A O 1
ATOM 659 N N . VAL A 1 82 ? -7.102 7.761 7.319 1.00 72.00 82 VAL A N 1
ATOM 660 C CA . VAL A 1 82 ? -6.742 8.662 8.420 1.00 72.00 82 VAL A CA 1
ATOM 661 C C . VAL A 1 82 ? -7.957 9.476 8.860 1.00 72.00 82 VAL A C 1
ATOM 663 O O . VAL A 1 82 ? -8.192 9.599 10.063 1.00 72.00 82 VAL A O 1
ATOM 666 N N . ASP A 1 83 ? -8.786 9.932 7.925 1.00 75.31 83 ASP A N 1
ATOM 667 C CA . ASP A 1 83 ? -10.022 10.649 8.239 1.00 75.31 83 ASP A CA 1
ATOM 668 C C . ASP A 1 83 ? -11.052 9.773 8.956 1.00 75.31 83 ASP A C 1
ATOM 670 O O . ASP A 1 83 ? -11.662 10.202 9.943 1.00 75.31 83 ASP A O 1
ATOM 674 N N . LYS A 1 84 ? -11.204 8.508 8.546 1.00 68.38 84 LYS A N 1
ATOM 675 C CA . LYS A 1 84 ? -12.049 7.548 9.278 1.00 68.38 84 LYS A CA 1
ATOM 676 C C . LYS A 1 84 ? -11.525 7.279 10.685 1.00 68.38 84 LYS A C 1
ATOM 678 O O . LYS A 1 84 ? -12.314 7.252 11.627 1.00 68.38 84 LYS A O 1
ATOM 683 N N . LEU A 1 85 ? -10.210 7.136 10.851 1.00 66.19 85 LEU A N 1
ATOM 684 C CA . LEU A 1 85 ? -9.590 6.960 12.167 1.00 66.19 85 LEU A CA 1
ATOM 685 C C . LEU A 1 85 ? -9.789 8.186 13.061 1.00 66.19 85 LEU A C 1
ATOM 687 O O . LEU A 1 85 ? -10.137 8.031 14.230 1.00 66.19 85 LEU A O 1
ATOM 691 N N . ASN A 1 86 ? -9.614 9.394 12.523 1.00 67.38 86 ASN A N 1
ATOM 692 C CA . ASN A 1 86 ? -9.885 10.633 13.248 1.00 67.38 86 ASN A CA 1
ATOM 693 C C . ASN A 1 86 ? -11.355 10.725 13.657 1.00 67.38 86 ASN A C 1
ATOM 695 O O . ASN A 1 86 ? -11.653 11.109 14.786 1.00 67.38 86 ASN A O 1
ATOM 699 N N . THR A 1 87 ? -12.266 10.322 12.774 1.00 67.56 87 THR A N 1
ATOM 700 C CA . THR A 1 87 ? -13.706 10.321 13.048 1.00 67.56 87 THR A CA 1
ATOM 701 C C . THR A 1 87 ? -14.067 9.338 14.165 1.00 67.56 87 THR A C 1
ATOM 703 O O . THR A 1 87 ? -14.788 9.708 15.091 1.00 67.56 87 THR A O 1
ATOM 706 N N . GLU A 1 88 ? -13.527 8.116 14.151 1.00 65.12 88 GLU A N 1
ATOM 707 C CA . GLU A 1 88 ? -13.759 7.135 15.221 1.00 65.12 88 GLU A CA 1
ATOM 708 C C . GLU A 1 88 ? -13.093 7.524 16.546 1.00 65.12 88 GLU A C 1
ATOM 710 O O . GLU A 1 88 ? -13.675 7.332 17.617 1.00 65.12 88 GLU A O 1
ATOM 715 N N . ALA A 1 89 ? -11.887 8.095 16.498 1.00 65.00 89 ALA A N 1
ATOM 716 C CA . ALA A 1 89 ? -11.208 8.609 17.683 1.00 65.00 89 ALA A CA 1
ATOM 717 C C . ALA A 1 89 ? -11.996 9.765 18.316 1.00 65.00 89 ALA A C 1
ATOM 719 O O . ALA A 1 89 ? -12.138 9.819 19.538 1.00 65.00 89 ALA A O 1
ATOM 720 N N . LEU A 1 90 ? -12.557 10.655 17.490 1.00 60.38 90 LEU A N 1
ATOM 721 C CA . LEU A 1 90 ? -13.425 11.739 17.940 1.00 60.38 90 LEU A CA 1
ATOM 722 C C . LEU A 1 90 ? -14.744 11.203 18.518 1.00 60.38 90 LEU A C 1
ATOM 724 O O . LEU A 1 90 ? -15.178 11.678 19.563 1.00 60.38 90 LEU A O 1
ATOM 728 N N . GLN A 1 91 ? -15.348 10.183 17.897 1.00 60.78 91 GLN A N 1
ATOM 729 C CA . GLN A 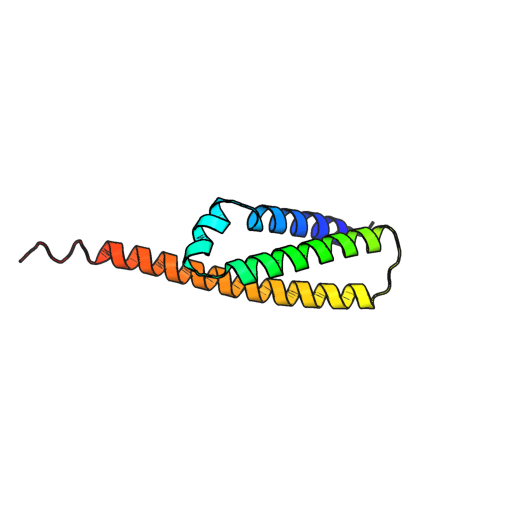1 91 ? -16.559 9.530 18.409 1.00 60.78 91 GLN A CA 1
ATOM 730 C C . GLN A 1 91 ? -16.344 8.886 19.779 1.00 60.78 91 GLN A C 1
ATOM 732 O O . GLN A 1 91 ? -17.175 9.065 20.667 1.00 60.78 91 GLN A O 1
ATOM 737 N N . ARG A 1 92 ? -15.226 8.177 19.983 1.00 58.72 92 ARG A N 1
ATOM 738 C CA . ARG A 1 92 ? -1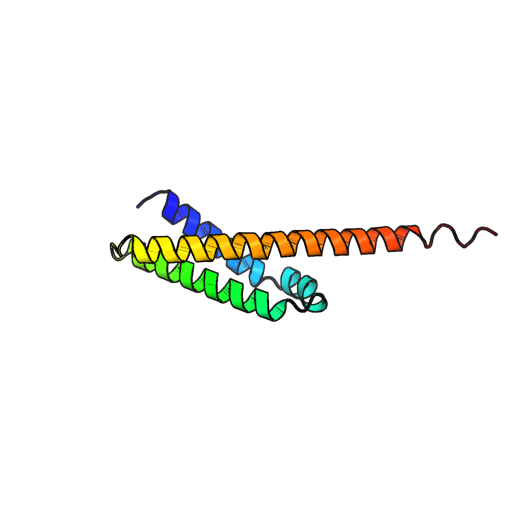4.897 7.607 21.300 1.00 58.72 92 ARG A CA 1
ATOM 739 C C . ARG A 1 92 ? -14.727 8.690 22.358 1.00 58.72 92 ARG A C 1
ATOM 741 O O . ARG A 1 92 ? -15.244 8.541 23.456 1.00 58.72 92 ARG A O 1
ATOM 748 N N . LYS A 1 93 ? -14.069 9.794 21.998 1.00 59.91 93 LYS A N 1
ATOM 749 C CA . LYS A 1 93 ? -13.847 10.919 22.909 1.00 59.91 93 LYS A CA 1
ATOM 750 C C . LYS A 1 93 ? -15.144 11.651 23.272 1.00 59.91 93 LYS A C 1
ATOM 752 O O . LYS A 1 93 ? -15.269 12.129 24.388 1.00 59.91 93 LYS A O 1
ATOM 757 N N . LEU A 1 94 ? -16.108 11.721 22.349 1.00 58.38 94 LEU A N 1
ATOM 758 C CA . LEU A 1 94 ? -17.436 12.291 22.604 1.00 58.38 94 LEU A CA 1
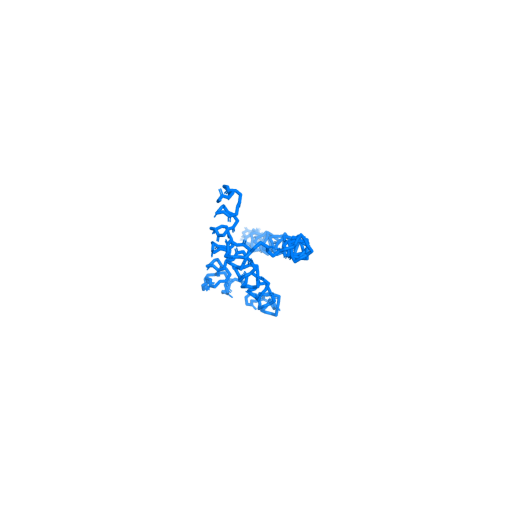ATOM 759 C C . LEU A 1 94 ? -18.269 11.409 23.542 1.00 58.38 94 LEU A C 1
ATOM 761 O O . LEU A 1 94 ? -18.873 11.938 24.470 1.00 58.38 94 LEU A O 1
ATOM 765 N N . MET A 1 95 ? -18.239 10.083 23.358 1.00 56.84 95 MET A N 1
ATOM 766 C CA . MET A 1 95 ? -18.939 9.134 24.237 1.00 56.84 95 MET A CA 1
ATOM 767 C C . MET A 1 95 ? -18.394 9.112 25.676 1.00 56.84 95 MET A C 1
ATOM 769 O O . MET A 1 95 ? -19.138 8.786 26.592 1.00 56.84 95 MET A O 1
ATOM 773 N N . GLU A 1 96 ? -17.133 9.496 25.902 1.00 54.44 96 GLU A N 1
ATOM 774 C CA . GLU A 1 96 ? -16.573 9.657 27.255 1.00 54.44 96 GLU A CA 1
ATOM 775 C C . GLU A 1 96 ? -17.082 10.920 27.981 1.00 54.44 96 GLU A C 1
ATOM 777 O O . GLU A 1 96 ? -16.995 10.991 29.203 1.00 54.44 96 GLU A O 1
ATOM 782 N N . THR A 1 97 ? -17.644 11.904 27.266 1.00 52.25 97 THR A N 1
ATOM 783 C CA . THR A 1 97 ? -18.129 13.172 27.855 1.00 52.25 97 THR A CA 1
ATOM 784 C C . THR A 1 97 ? -19.606 13.178 28.262 1.00 52.25 97 THR A C 1
ATOM 786 O O . THR A 1 97 ? -20.002 14.058 29.023 1.00 52.25 97 THR A O 1
ATOM 789 N N . ASP A 1 98 ? -20.423 12.222 27.808 1.00 48.25 98 ASP A N 1
ATOM 790 C CA . ASP A 1 98 ? -21.861 12.186 28.142 1.00 48.25 98 ASP A CA 1
ATOM 791 C C . ASP A 1 98 ? -22.170 11.451 29.466 1.00 48.25 98 ASP A C 1
ATOM 793 O O . ASP A 1 98 ? -23.221 11.666 30.070 1.00 48.25 98 ASP A O 1
ATOM 797 N N . GLU A 1 99 ? -21.247 10.641 29.992 1.00 49.09 99 GLU A N 1
ATOM 798 C CA . GLU A 1 99 ? -21.457 9.884 31.242 1.00 49.09 99 GLU A CA 1
ATOM 799 C C . GLU A 1 99 ? -21.260 10.734 32.522 1.00 49.09 99 GLU A C 1
ATOM 801 O O . GLU A 1 99 ? -21.672 10.316 33.603 1.00 49.09 99 GLU A O 1
ATOM 806 N N . GLU A 1 100 ? -20.701 11.951 32.440 1.00 49.59 100 GLU A N 1
ATOM 807 C CA . GLU A 1 100 ? -20.471 12.808 33.623 1.00 49.59 100 GLU A CA 1
ATOM 808 C C . GLU A 1 100 ? -21.630 13.788 33.923 1.00 49.59 100 GLU A C 1
ATOM 810 O O . GLU A 1 100 ? -21.661 14.402 34.989 1.00 49.59 100 GLU A O 1
ATOM 815 N N . SER A 1 101 ? -22.630 13.915 33.035 1.00 50.66 101 SER A N 1
ATOM 816 C CA . SER A 1 101 ? -23.743 14.877 33.202 1.00 50.66 101 SER A CA 1
ATOM 817 C C . SER A 1 101 ? -25.084 14.280 33.655 1.00 50.66 101 SER A C 1
ATOM 819 O O . SER A 1 101 ? -26.013 15.039 33.926 1.00 50.66 101 SER A O 1
ATOM 821 N N . THR A 1 102 ? -25.213 12.956 33.815 1.00 48.97 102 THR A N 1
ATOM 822 C CA . THR A 1 102 ? -26.517 12.317 34.131 1.00 48.97 102 THR A CA 1
ATOM 823 C C . THR A 1 102 ? -26.652 11.741 35.545 1.00 48.97 102 THR A C 1
ATOM 825 O O . THR A 1 102 ? -27.624 11.046 35.823 1.00 48.97 102 THR A O 1
ATOM 828 N N . SER A 1 103 ? -25.719 12.032 36.460 1.00 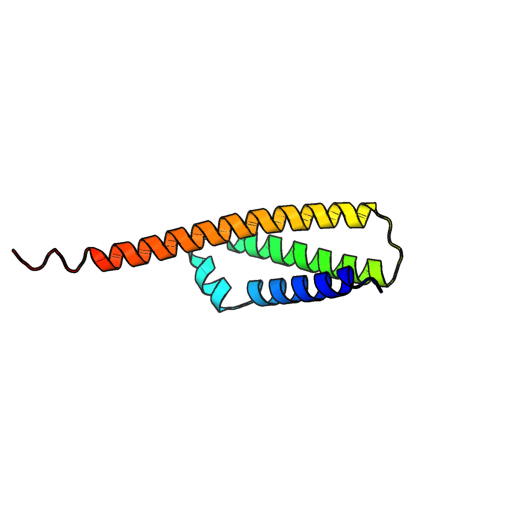52.09 103 SER A N 1
ATOM 829 C CA . SER A 1 103 ? -25.821 11.636 37.885 1.00 52.09 103 SER A CA 1
ATOM 830 C C . SER A 1 103 ? -25.971 12.810 38.863 1.00 52.09 103 SER A C 1
ATOM 832 O O . SER A 1 103 ? -25.748 12.649 40.060 1.00 52.09 103 SER A O 1
ATOM 834 N N . GLN A 1 104 ? -26.388 13.986 38.390 1.00 50.19 104 GLN A N 1
ATOM 835 C CA . GLN A 1 104 ? -26.843 15.069 39.269 1.00 50.19 104 GLN A CA 1
ATOM 836 C C . GLN A 1 104 ? -28.235 15.563 38.852 1.00 50.19 104 GLN A C 1
ATOM 838 O O . GLN A 1 104 ? -28.375 16.645 38.288 1.00 50.19 104 GLN A O 1
ATOM 843 N N . ILE A 1 105 ? -29.264 14.756 39.134 1.00 41.53 105 ILE A N 1
ATOM 844 C CA . ILE A 1 105 ? -30.632 15.230 39.407 1.00 41.53 105 ILE A CA 1
ATOM 845 C C . ILE A 1 105 ? -31.098 14.567 40.700 1.00 41.53 105 ILE A C 1
ATOM 847 O O . ILE A 1 105 ? -30.935 13.330 40.804 1.00 41.53 105 ILE A O 1
#

Solvent-accessible surface area (backbone atoms only — not comparable to full-atom values): 6072 Å² total; per-residue (Å²): 135,59,72,67,59,59,52,49,54,53,50,48,48,54,50,50,52,50,69,67,28,67,67,52,48,62,66,39,55,84,72,67,44,62,68,56,54,54,49,53,52,50,52,46,51,50,47,53,50,49,53,53,45,43,75,77,35,90,64,54,72,63,65,54,51,54,48,52,51,55,50,51,56,48,49,54,58,48,49,58,45,52,52,51,50,52,52,52,53,49,50,56,56,54,63,67,61,61,73,78,70,75,82,80,127

Secondary structure (DSSP, 8-state):
--HHHHHHHHHHHHHHHHHH-HHHHHHHGGGTTHHHHHHHHHHHHHHHHHHHHHHHS---HHHHHHHHHHHHHHHHHHHHHHHHHHHHHHHHHHHTTSTTSSS--

Organism: NCBI:txid205694

Mean predicted aligned error: 11.74 Å

pLDDT: mean 70.43, std 10.54, range [41.53, 84.81]

Sequence (105 aa):
MAIGEVFLGAFVTVLLERLASRELLKFLRPLGIDAQLKKWRRTLLMIKAVLTDAENKQTRNEAVKEWLNDLEDLAYDLDDLVDKLNTEALQRKLMETDEESTSQI